Protein AF-A0A2V6WKX7-F1 (afdb_monomer)

Solvent-accessible surface area (backbone atoms only — not comparable to full-atom values): 7467 Å² total; per-residue (Å²): 135,84,84,82,74,82,79,79,79,70,77,74,78,76,71,76,78,56,70,66,66,53,33,75,40,62,73,60,47,52,54,51,46,51,52,46,47,55,51,40,54,46,54,73,73,66,64,67,53,72,67,49,33,41,50,50,49,54,51,49,55,51,49,53,54,56,45,41,77,31,36,25,73,67,57,32,52,52,50,59,74,71,58,76,87,83,60,88,72,50,53,72,67,56,52,44,49,56,39,49,52,54,41,52,52,51,51,51,51,53,52,53,51,53,52,53,53,49,54,50,56,53,60,78,73,107

Secondary structure (DSSP, 8-state):
---------------PPPHHHHBS-HHHHHHHHHHHHHHHHHHHHH---HHHHHHHHHHHHHHHHHHHHTB-HHHHHHHHHHPPPP-SS--HHHHHHHHHHHHHHHHHHHHHHHHHHHHHHHHTT-

pLDDT: mean 87.65, std 16.03, range [41.84, 98.44]

Mean predicted aligned error: 8.59 Å

Nearest PDB structures (foldseek):
  5lfj-assembly1_B-2  TM=9.527E-01  e=1.583E-10  Mycobacterium tuberculosis H37Rv
  5lfj-assembly1_B-3  TM=9.526E-01  e=1.583E-10  Mycobacterium tuberculosis H37Rv
  5lfq-assembly1_C  TM=9.646E-01  e=2.661E-10  Mycobacterium tuberculosis H37Rv
  5lfp-assembly1_B  TM=9.692E-01  e=3.986E-10  Mycobacterium tuberculosis H37Rv
  5lfj-assembly1_C  TM=9.710E-01  e=8.941E-10  Mycobacterium tuberculosis H37Rv

Foldseek 3Di:
DDDDDDDPPDPDPPPLDQLCQFFVCLPQLVVLLVVLVVVLVCLVPPVDDQVVQVVLLVSLVVSLVSRLVGGHPVVNVVSVVPADRDDDRDHSVVSNVRSVVSNVVSVVSVVVNVVSVVVVVVVVVD

Structure (mmCIF, N/CA/C/O backbone):
data_AF-A0A2V6WKX7-F1
#
_entry.id   AF-A0A2V6WKX7-F1
#
loop_
_atom_site.group_PDB
_atom_site.id
_atom_site.type_symbol
_atom_site.label_atom_id
_atom_site.label_alt_id
_atom_site.label_comp_id
_atom_site.label_asym_id
_atom_site.label_entity_id
_atom_site.label_seq_id
_atom_site.pdbx_PDB_ins_code
_atom_site.Cartn_x
_atom_site.Cartn_y
_atom_site.Cartn_z
_atom_site.occupancy
_atom_site.B_iso_or_equiv
_atom_site.auth_seq_id
_atom_site.auth_comp_id
_atom_site.auth_asym_id
_atom_site.auth_atom_id
_atom_site.pdbx_PDB_model_num
ATOM 1 N N . MET A 1 1 ? 39.612 21.290 -50.568 1.00 41.84 1 MET A N 1
ATOM 2 C CA . MET A 1 1 ? 38.204 21.304 -50.125 1.00 41.84 1 MET A CA 1
ATOM 3 C C . MET A 1 1 ? 37.919 19.904 -49.623 1.00 41.84 1 MET A C 1
ATOM 5 O O . MET A 1 1 ? 37.690 19.020 -50.435 1.00 41.84 1 MET A O 1
ATOM 9 N N . SER A 1 2 ? 38.126 19.681 -48.325 1.00 47.38 2 SER A N 1
ATOM 10 C CA . SER A 1 2 ? 37.866 18.387 -47.690 1.00 47.38 2 SER A CA 1
ATOM 11 C C . SER A 1 2 ? 36.363 18.251 -47.493 1.00 47.38 2 SER A C 1
ATOM 13 O O . SER A 1 2 ? 35.724 19.177 -47.001 1.00 47.38 2 SER A O 1
ATOM 15 N N . ASN A 1 3 ? 35.815 17.139 -47.965 1.00 49.00 3 ASN A N 1
ATOM 16 C CA . ASN A 1 3 ? 34.407 16.803 -47.850 1.00 49.00 3 ASN A CA 1
ATOM 17 C C . ASN A 1 3 ? 34.195 16.181 -46.462 1.00 49.00 3 ASN A C 1
ATOM 19 O O . ASN A 1 3 ? 34.478 15.001 -46.284 1.00 49.00 3 ASN A O 1
ATOM 23 N N . ASP A 1 4 ? 33.793 16.989 -45.479 1.00 53.88 4 ASP A N 1
ATOM 24 C CA . ASP A 1 4 ? 33.282 16.491 -44.196 1.00 53.88 4 ASP A CA 1
ATOM 25 C C . ASP A 1 4 ? 31.857 15.979 -44.434 1.00 53.88 4 ASP A C 1
ATOM 27 O O . ASP A 1 4 ? 30.910 16.762 -44.548 1.00 53.88 4 ASP A O 1
ATOM 31 N N . GLU A 1 5 ? 31.700 14.662 -44.563 1.00 53.09 5 GLU A N 1
ATOM 32 C CA . GLU A 1 5 ? 30.381 14.043 -44.453 1.00 53.09 5 GLU A CA 1
ATOM 33 C C . GLU A 1 5 ? 29.966 14.032 -42.974 1.00 53.09 5 GLU A C 1
ATOM 35 O O . GLU A 1 5 ? 30.754 13.616 -42.121 1.00 53.09 5 GLU A O 1
ATOM 40 N N . PRO A 1 6 ? 28.750 14.489 -42.631 1.00 54.28 6 PRO A N 1
ATOM 41 C CA . PRO A 1 6 ? 28.302 14.496 -41.249 1.00 54.28 6 PRO A CA 1
ATOM 42 C C . PRO A 1 6 ? 28.073 13.059 -40.773 1.00 54.28 6 PRO A C 1
ATOM 44 O O . PRO A 1 6 ? 27.198 12.349 -41.270 1.00 54.28 6 PRO A O 1
ATOM 47 N N . GLU A 1 7 ? 28.856 12.644 -39.780 1.00 58.62 7 GLU A N 1
ATOM 48 C CA . GLU A 1 7 ? 28.672 11.387 -39.065 1.00 58.62 7 GLU A CA 1
ATOM 49 C C . GLU A 1 7 ? 27.281 11.389 -38.408 1.00 58.62 7 GLU A C 1
ATOM 51 O O . GLU A 1 7 ? 26.988 12.176 -37.503 1.00 58.62 7 GLU A O 1
ATOM 56 N N . ILE A 1 8 ? 26.382 10.537 -38.906 1.00 60.19 8 ILE A N 1
ATOM 57 C CA . ILE A 1 8 ? 25.053 10.346 -38.324 1.00 60.19 8 ILE A CA 1
ATOM 58 C C . ILE A 1 8 ? 25.252 9.617 -36.995 1.00 60.19 8 ILE A C 1
ATOM 60 O O . ILE A 1 8 ? 25.350 8.391 -36.947 1.00 60.19 8 ILE A O 1
ATOM 64 N N . ILE A 1 9 ? 25.305 10.382 -35.905 1.00 58.56 9 ILE A N 1
ATOM 65 C CA . ILE A 1 9 ? 25.271 9.851 -34.544 1.00 58.56 9 ILE A CA 1
ATOM 66 C C . ILE A 1 9 ? 23.880 9.249 -34.338 1.00 58.56 9 ILE A C 1
ATOM 68 O O . ILE A 1 9 ? 22.926 9.939 -33.973 1.00 58.56 9 ILE A O 1
ATOM 72 N N . MET A 1 10 ? 23.743 7.952 -34.609 1.00 54.81 10 MET A N 1
ATOM 73 C CA . MET A 1 10 ? 22.548 7.221 -34.211 1.00 54.81 10 MET A CA 1
ATOM 74 C C . MET A 1 10 ? 22.473 7.259 -32.680 1.00 54.81 10 MET A C 1
ATOM 76 O O . MET A 1 10 ? 23.472 6.947 -32.022 1.00 54.81 10 MET A O 1
ATOM 80 N N . PRO A 1 11 ? 21.330 7.640 -32.082 1.00 50.75 11 PRO A N 1
ATOM 81 C CA . PRO A 1 11 ? 21.188 7.568 -30.642 1.00 50.75 11 PRO A CA 1
ATOM 82 C C . PRO A 1 11 ? 21.401 6.111 -30.241 1.00 50.75 11 PRO A C 1
ATOM 84 O O . PRO A 1 11 ? 20.718 5.210 -30.733 1.00 50.75 11 PRO A O 1
ATOM 87 N N . ARG A 1 12 ? 22.406 5.890 -29.387 1.00 51.19 12 ARG A N 1
ATOM 88 C CA . ARG A 1 12 ? 22.683 4.612 -28.731 1.00 51.19 12 ARG A CA 1
ATOM 89 C C . ARG A 1 12 ? 21.339 4.072 -28.254 1.00 51.19 12 ARG A C 1
ATOM 91 O O . ARG A 1 12 ? 20.685 4.758 -27.471 1.00 51.19 12 ARG A O 1
ATOM 98 N N . GLN A 1 13 ? 20.912 2.925 -28.788 1.00 49.06 13 GLN A N 1
ATOM 99 C CA . GLN A 1 13 ? 19.685 2.252 -28.367 1.00 49.06 13 GLN A CA 1
ATOM 100 C C . GLN A 1 13 ? 19.683 2.249 -26.841 1.00 49.06 13 GLN A C 1
ATOM 102 O O . GLN A 1 13 ? 20.529 1.602 -26.224 1.00 49.06 13 GLN A O 1
ATOM 107 N N . ALA A 1 14 ? 18.809 3.052 -26.235 1.00 46.06 14 ALA A N 1
ATOM 108 C CA . ALA A 1 14 ? 18.527 2.921 -24.825 1.00 46.06 14 ALA A CA 1
ATOM 109 C C . ALA A 1 14 ? 17.870 1.551 -24.711 1.00 46.06 14 ALA A C 1
ATOM 111 O O . ALA A 1 14 ? 16.725 1.377 -25.133 1.00 46.06 14 ALA A O 1
ATOM 112 N N . SER A 1 15 ? 18.651 0.561 -24.279 1.00 49.06 15 SER A N 1
ATOM 113 C CA . SER A 1 15 ? 18.161 -0.763 -23.934 1.00 49.06 15 SER A CA 1
ATOM 114 C C . SER A 1 15 ? 16.921 -0.555 -23.081 1.00 49.06 15 SER A C 1
ATOM 116 O O . SER A 1 15 ? 16.984 0.144 -22.069 1.00 49.06 15 SER A O 1
ATOM 118 N N . ALA A 1 16 ? 15.776 -1.060 -23.536 1.00 51.09 16 ALA A N 1
ATOM 119 C CA . ALA A 1 16 ? 14.571 -0.981 -22.738 1.00 51.09 16 ALA A CA 1
ATOM 120 C C . ALA A 1 16 ? 14.876 -1.659 -21.386 1.00 51.09 16 ALA A C 1
ATOM 122 O O . ALA A 1 16 ? 15.398 -2.776 -21.399 1.00 51.09 16 ALA A O 1
ATOM 123 N N . PRO A 1 17 ? 14.619 -0.979 -20.261 1.00 52.38 17 PRO A N 1
ATOM 124 C CA . PRO A 1 17 ? 15.058 -1.411 -18.940 1.00 52.38 17 PRO A CA 1
ATOM 125 C C . PRO A 1 17 ? 14.611 -2.851 -18.671 1.00 52.38 17 PRO A C 1
ATOM 127 O O . PRO A 1 17 ? 13.434 -3.186 -18.853 1.00 52.38 17 PRO A O 1
ATOM 130 N N . GLU A 1 18 ? 15.547 -3.725 -18.290 1.00 60.62 18 GLU A N 1
ATOM 131 C CA . GLU A 1 18 ? 15.203 -5.088 -17.888 1.00 60.62 18 GLU A CA 1
ATOM 132 C C . GLU A 1 18 ? 14.281 -5.019 -16.665 1.00 60.62 18 GLU A C 1
ATOM 134 O O . GLU A 1 18 ? 14.427 -4.154 -15.807 1.00 60.62 18 GLU A O 1
ATOM 139 N N . SER A 1 19 ? 13.326 -5.940 -16.528 1.00 57.53 19 SER A N 1
ATOM 140 C CA . SER A 1 19 ? 12.375 -5.939 -15.403 1.00 57.53 19 SER A CA 1
ATOM 141 C C . SER A 1 19 ? 13.037 -5.907 -14.010 1.00 57.53 19 SER A C 1
ATOM 143 O O . SER A 1 19 ? 12.408 -5.474 -13.044 1.00 57.53 19 SER A O 1
ATOM 145 N N . GLY A 1 20 ? 14.304 -6.329 -13.909 1.00 61.12 20 GLY A N 1
ATOM 146 C CA . GLY A 1 20 ? 15.118 -6.223 -12.694 1.00 61.12 20 GLY A CA 1
ATOM 147 C C . GLY A 1 20 ? 15.582 -4.802 -12.345 1.00 61.12 20 GLY A C 1
ATOM 148 O O . GLY A 1 20 ? 15.925 -4.557 -11.193 1.00 61.12 20 GLY A O 1
ATOM 149 N N . GLU A 1 21 ? 15.550 -3.857 -13.287 1.00 73.25 21 GLU A N 1
ATOM 150 C CA . GLU A 1 21 ? 15.925 -2.455 -13.052 1.00 73.25 21 GLU A CA 1
ATOM 151 C C . GLU A 1 21 ? 14.875 -1.701 -12.228 1.00 73.25 21 GLU A C 1
ATOM 153 O O . GLU A 1 21 ? 15.211 -0.788 -11.476 1.00 73.25 21 GLU A O 1
ATOM 158 N N . PHE A 1 22 ? 13.606 -2.108 -12.314 1.00 83.31 22 PHE A N 1
ATOM 159 C CA . PHE A 1 22 ? 12.504 -1.476 -11.585 1.00 83.31 22 PHE A CA 1
ATOM 160 C C . PHE A 1 22 ? 12.197 -2.151 -10.250 1.00 83.31 22 PHE A C 1
ATOM 162 O O . PHE A 1 22 ? 11.836 -1.486 -9.277 1.00 83.31 22 PHE A O 1
ATOM 169 N N . VAL A 1 23 ? 12.299 -3.482 -10.206 1.00 89.31 23 VAL A N 1
ATOM 170 C CA . VAL A 1 23 ? 11.833 -4.287 -9.076 1.00 89.31 23 VAL A CA 1
ATOM 171 C C . VAL A 1 23 ? 12.855 -5.360 -8.727 1.00 89.31 23 VAL A C 1
ATOM 173 O O . VAL A 1 23 ? 13.049 -6.322 -9.467 1.00 89.31 23 VAL A O 1
ATOM 176 N N . ALA A 1 24 ? 13.431 -5.255 -7.530 1.00 87.94 24 ALA A N 1
ATOM 177 C CA . ALA A 1 24 ? 14.433 -6.206 -7.051 1.00 87.94 24 ALA A CA 1
ATOM 178 C C . ALA A 1 24 ? 13.819 -7.545 -6.601 1.00 87.94 24 ALA A C 1
ATOM 180 O O . ALA A 1 24 ? 14.446 -8.595 -6.721 1.00 87.94 24 ALA A O 1
ATOM 181 N N . GLN A 1 25 ? 12.596 -7.527 -6.051 1.00 88.31 25 GLN A N 1
ATOM 182 C CA . GLN A 1 25 ? 11.939 -8.724 -5.500 1.00 88.31 25 GLN A CA 1
ATOM 183 C C . GLN A 1 25 ? 10.461 -8.833 -5.923 1.00 88.31 25 GLN A C 1
ATOM 185 O O . GLN A 1 25 ? 9.564 -8.648 -5.090 1.00 88.31 25 GLN A O 1
ATOM 190 N N . PRO A 1 26 ? 10.169 -9.194 -7.189 1.00 90.75 26 PRO A N 1
ATOM 191 C CA . PRO A 1 26 ? 8.804 -9.190 -7.725 1.00 90.75 26 PRO A CA 1
ATOM 192 C C . PRO A 1 26 ? 7.824 -10.052 -6.921 1.00 90.75 26 PRO A C 1
ATOM 194 O O . PRO A 1 26 ? 6.728 -9.610 -6.580 1.00 90.75 26 PRO A O 1
ATOM 197 N N . ALA A 1 27 ? 8.241 -11.257 -6.522 1.00 92.75 27 ALA A N 1
ATOM 198 C CA . ALA A 1 27 ? 7.401 -12.170 -5.746 1.00 92.75 27 ALA A CA 1
ATOM 199 C C . ALA A 1 27 ? 7.038 -11.625 -4.349 1.00 92.75 27 ALA A C 1
ATOM 201 O O . ALA A 1 27 ? 5.948 -11.895 -3.842 1.00 92.75 27 ALA A O 1
ATOM 202 N N . LYS A 1 28 ? 7.936 -10.856 -3.711 1.00 94.50 28 LYS A N 1
ATOM 203 C CA . LYS A 1 28 ? 7.666 -10.211 -2.414 1.00 94.50 28 LYS A CA 1
ATOM 204 C C . LYS A 1 28 ? 6.619 -9.110 -2.587 1.00 94.50 28 LYS A C 1
ATOM 206 O O . LYS A 1 28 ? 5.659 -9.079 -1.821 1.00 94.50 28 LYS A O 1
ATOM 211 N N . LEU A 1 29 ? 6.768 -8.268 -3.612 1.00 95.12 29 LEU A N 1
ATOM 212 C CA . LEU A 1 29 ? 5.820 -7.192 -3.903 1.00 95.12 29 LEU A CA 1
ATOM 213 C C . LEU A 1 29 ? 4.425 -7.731 -4.250 1.00 95.12 29 LEU A C 1
ATOM 215 O O . LEU A 1 29 ? 3.443 -7.242 -3.702 1.00 95.12 29 LEU A O 1
ATOM 219 N N . LEU A 1 30 ? 4.331 -8.786 -5.069 1.00 95.50 30 LEU A N 1
ATOM 220 C CA . LEU A 1 30 ? 3.052 -9.426 -5.408 1.00 95.50 30 LEU A CA 1
ATOM 221 C C . LEU A 1 30 ? 2.318 -9.957 -4.171 1.00 95.50 30 LEU A C 1
ATOM 223 O O . LEU A 1 30 ? 1.110 -9.772 -4.038 1.00 95.50 30 LEU A O 1
ATOM 227 N N . ARG A 1 31 ? 3.044 -10.572 -3.228 1.00 97.44 31 ARG A N 1
ATOM 228 C CA . ARG A 1 31 ? 2.456 -11.063 -1.973 1.00 97.44 31 ARG A CA 1
ATOM 229 C C . ARG A 1 31 ? 1.889 -9.926 -1.124 1.00 97.44 31 ARG A C 1
ATOM 231 O O . ARG A 1 31 ? 0.817 -10.071 -0.546 1.00 97.44 31 ARG A O 1
ATOM 238 N N . ILE A 1 32 ? 2.602 -8.802 -1.055 1.00 97.38 32 ILE A N 1
ATOM 239 C CA . ILE A 1 32 ? 2.154 -7.617 -0.315 1.00 97.38 32 ILE A CA 1
ATOM 240 C C . ILE A 1 32 ? 0.948 -6.977 -1.010 1.00 97.38 32 ILE A C 1
ATOM 242 O O . ILE A 1 32 ? -0.017 -6.631 -0.336 1.00 97.38 32 ILE A O 1
ATOM 246 N N . ALA A 1 33 ? 0.964 -6.883 -2.342 1.00 96.12 33 ALA A N 1
ATOM 247 C CA . ALA A 1 33 ? -0.154 -6.372 -3.131 1.00 96.12 33 ALA A CA 1
ATOM 248 C C . ALA A 1 33 ? -1.436 -7.185 -2.891 1.00 96.12 33 ALA A C 1
ATOM 250 O O . ALA A 1 33 ? -2.493 -6.612 -2.634 1.00 96.12 33 ALA A O 1
ATOM 251 N N . ALA A 1 34 ? -1.328 -8.519 -2.914 1.00 98.00 34 ALA A N 1
ATOM 252 C CA . ALA A 1 34 ? -2.441 -9.413 -2.610 1.00 98.00 34 ALA A CA 1
ATOM 253 C C . ALA A 1 34 ? -2.952 -9.209 -1.176 1.00 98.00 34 ALA A C 1
ATOM 255 O O . ALA A 1 34 ? -4.144 -9.014 -0.977 1.00 98.00 34 ALA A O 1
ATOM 256 N N . MET A 1 35 ? -2.051 -9.152 -0.188 1.00 98.44 35 MET A N 1
ATOM 257 C CA . MET A 1 35 ? -2.425 -8.896 1.207 1.00 98.44 35 MET A CA 1
ATOM 258 C C . MET A 1 35 ? -3.189 -7.573 1.374 1.00 98.44 35 MET A C 1
ATOM 260 O O . MET A 1 35 ? -4.192 -7.534 2.079 1.00 98.44 35 MET A O 1
ATOM 264 N N . ILE A 1 36 ? -2.738 -6.484 0.741 1.00 98.06 36 ILE A N 1
ATOM 265 C CA . ILE A 1 36 ? -3.420 -5.182 0.836 1.00 98.06 36 ILE A CA 1
ATOM 266 C C . ILE A 1 36 ? -4.805 -5.237 0.185 1.00 98.06 36 ILE A C 1
ATOM 268 O O . ILE A 1 36 ? -5.738 -4.647 0.723 1.00 98.06 36 ILE A O 1
ATOM 272 N N . ARG A 1 37 ? -4.951 -5.942 -0.943 1.00 98.12 37 ARG A N 1
ATOM 273 C CA . ARG A 1 37 ? -6.244 -6.118 -1.614 1.00 98.12 37 ARG A CA 1
ATOM 274 C C . ARG A 1 37 ? -7.248 -6.857 -0.733 1.00 98.12 37 ARG A C 1
ATOM 276 O O . ARG A 1 37 ? -8.351 -6.359 -0.556 1.00 98.12 37 ARG A O 1
ATOM 283 N N . GLU A 1 38 ? -6.844 -7.970 -0.124 1.00 98.25 38 GLU A N 1
ATOM 284 C CA . GLU A 1 38 ? -7.709 -8.716 0.801 1.00 98.25 38 GLU A CA 1
ATOM 285 C C . GLU A 1 38 ? -8.134 -7.844 1.992 1.00 98.25 38 GLU A C 1
ATOM 287 O O . GLU A 1 38 ? -9.301 -7.820 2.372 1.00 98.25 38 GLU A O 1
ATOM 292 N N . LEU A 1 39 ? -7.214 -7.045 2.549 1.00 97.88 39 LEU A N 1
ATOM 293 C CA . LEU A 1 39 ? -7.551 -6.108 3.626 1.00 97.88 39 LEU A CA 1
ATOM 294 C C . LEU A 1 39 ? -8.508 -5.001 3.164 1.00 97.88 39 LEU A C 1
ATOM 296 O O . LEU A 1 39 ? -9.389 -4.612 3.924 1.00 97.88 39 LEU A O 1
ATOM 300 N N . LEU A 1 40 ? -8.349 -4.488 1.943 1.00 97.69 40 LEU A N 1
ATOM 301 C CA . LEU A 1 40 ? -9.273 -3.515 1.359 1.00 97.69 40 LEU A CA 1
ATOM 302 C C . LEU A 1 40 ? -10.680 -4.101 1.222 1.00 97.69 40 LEU A C 1
ATOM 304 O O . LEU A 1 40 ? -11.663 -3.425 1.538 1.00 97.69 40 LEU A O 1
ATOM 308 N N . ASP A 1 41 ? -10.778 -5.348 0.774 1.00 97.19 41 ASP A N 1
ATOM 309 C CA . ASP A 1 41 ? -12.054 -6.036 0.610 1.00 97.19 41 ASP A CA 1
ATOM 310 C C . ASP A 1 41 ? -12.694 -6.394 1.957 1.00 97.19 41 ASP A C 1
ATOM 312 O O . ASP A 1 41 ? -13.912 -6.274 2.093 1.00 97.19 41 ASP A O 1
ATOM 316 N N . GLU A 1 42 ? -11.903 -6.706 2.983 1.00 96.75 42 GLU A N 1
ATOM 317 C CA . GLU A 1 42 ? -12.388 -6.880 4.357 1.00 96.75 42 GLU A CA 1
ATOM 318 C C . GLU A 1 42 ? -12.978 -5.575 4.919 1.00 96.75 42 GLU A C 1
ATOM 320 O O . GLU A 1 42 ? -14.083 -5.559 5.462 1.00 96.75 42 GLU A O 1
ATOM 325 N N . VAL A 1 43 ? -12.296 -4.437 4.730 1.00 96.06 43 VAL A N 1
ATOM 326 C CA . VAL A 1 43 ? -12.791 -3.121 5.184 1.00 96.06 43 VAL A CA 1
ATOM 327 C C . VAL A 1 43 ? -14.093 -2.727 4.479 1.00 96.06 43 VAL A C 1
ATOM 329 O O . VAL A 1 43 ? -14.898 -1.975 5.033 1.00 96.06 43 VAL A O 1
ATOM 332 N N . ARG A 1 44 ? -14.320 -3.208 3.252 1.00 93.44 44 ARG A N 1
ATOM 333 C CA . ARG A 1 44 ? -15.578 -2.999 2.518 1.00 93.44 44 ARG A CA 1
ATOM 334 C C . ARG A 1 44 ? -16.726 -3.862 3.045 1.00 93.44 44 ARG A C 1
ATOM 336 O O . ARG A 1 44 ? -17.871 -3.447 2.904 1.00 93.44 44 ARG A O 1
ATOM 343 N N . GLN A 1 45 ? -16.431 -5.029 3.614 1.00 95.25 45 GLN A N 1
ATOM 344 C CA . GLN A 1 45 ? -17.434 -6.015 4.029 1.00 95.25 45 GLN A CA 1
ATOM 345 C C . GLN A 1 45 ? -17.816 -5.909 5.509 1.00 95.25 45 GLN A C 1
ATOM 347 O O . GLN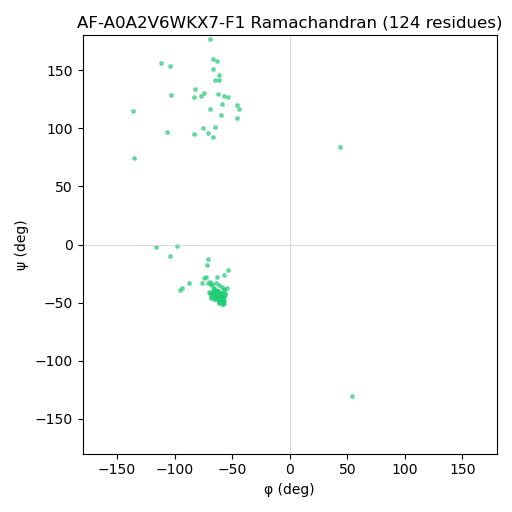 A 1 45 ? -18.992 -6.044 5.838 1.00 95.25 45 GLN A O 1
ATOM 352 N N . SER A 1 46 ? -16.843 -5.653 6.387 1.00 91.31 46 SER A N 1
ATOM 353 C CA . SER A 1 46 ? -16.998 -5.906 7.827 1.00 91.31 46 SER A CA 1
ATOM 354 C C . SER A 1 46 ? -16.949 -4.660 8.718 1.00 91.31 46 SER A C 1
ATOM 356 O O . SER A 1 46 ? -17.118 -4.804 9.923 1.00 91.31 46 SER A O 1
ATOM 358 N N . SER A 1 47 ? -16.728 -3.458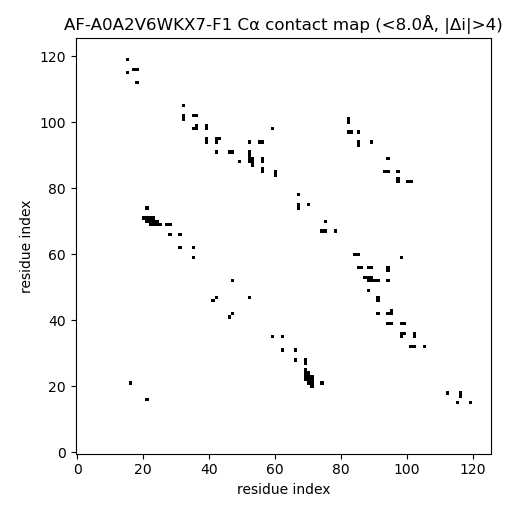 8.164 1.00 91.88 47 SER A N 1
ATOM 359 C CA . SER A 1 47 ? -16.670 -2.169 8.891 1.00 91.88 47 SER A CA 1
ATOM 360 C C . SER A 1 47 ? -15.867 -2.213 10.210 1.00 91.88 47 SER A C 1
ATOM 362 O O . SER A 1 47 ? -16.434 -2.387 11.292 1.00 91.88 47 SER A O 1
ATOM 364 N N . PRO A 1 48 ? -14.528 -2.073 10.156 1.00 95.50 48 PRO A N 1
ATOM 365 C CA . PRO A 1 48 ? -13.669 -2.229 11.326 1.00 95.50 48 PRO A CA 1
ATOM 366 C C . PRO A 1 48 ? -13.911 -1.158 12.399 1.00 95.50 48 PRO A C 1
ATOM 368 O O . PRO A 1 48 ? -14.026 0.041 12.118 1.00 95.50 48 PRO A O 1
ATOM 371 N N . ASP A 1 49 ? -13.857 -1.591 13.657 1.00 97.00 49 ASP A N 1
ATOM 372 C CA . ASP A 1 49 ? -13.879 -0.712 14.823 1.00 97.00 49 ASP A CA 1
ATOM 373 C C . ASP A 1 49 ? -12.591 0.130 14.957 1.00 97.00 49 ASP A C 1
ATOM 375 O O . ASP A 1 49 ? -11.636 0.013 14.184 1.00 97.00 49 ASP A O 1
ATOM 379 N N . ASP A 1 50 ? -12.545 1.015 15.953 1.00 97.88 50 ASP A N 1
ATOM 380 C CA . ASP A 1 50 ? -11.412 1.920 16.178 1.00 97.88 50 ASP A CA 1
ATOM 381 C C . ASP A 1 50 ? -10.078 1.179 16.355 1.00 97.88 50 ASP A C 1
ATOM 383 O O . ASP A 1 50 ? -9.036 1.640 15.875 1.00 97.88 50 ASP A O 1
ATOM 387 N N . ALA A 1 51 ? -10.092 0.031 17.038 1.00 97.81 51 ALA A N 1
ATOM 388 C CA . ALA A 1 51 ? -8.903 -0.788 17.245 1.00 97.81 51 ALA A CA 1
ATOM 389 C C . ALA A 1 51 ? -8.437 -1.422 15.924 1.00 97.81 51 ALA A C 1
ATOM 391 O O . ALA A 1 51 ? -7.249 -1.351 15.588 1.00 97.81 51 ALA A O 1
ATOM 392 N N . GLY A 1 52 ? -9.370 -1.959 15.138 1.00 97.69 52 GLY A N 1
ATOM 393 C CA . GLY A 1 52 ? -9.137 -2.484 13.799 1.00 97.69 52 GLY A CA 1
ATOM 394 C C . GLY A 1 52 ? -8.572 -1.425 12.857 1.00 97.69 52 GLY A C 1
ATOM 395 O O . GLY A 1 52 ? -7.579 -1.675 12.176 1.00 97.69 52 GLY A O 1
ATOM 396 N N . ARG A 1 53 ? -9.108 -0.201 12.876 1.00 98.00 53 ARG A N 1
ATOM 397 C CA . ARG A 1 53 ? -8.609 0.911 12.048 1.00 98.00 53 ARG A CA 1
ATOM 398 C C . ARG A 1 53 ? -7.199 1.356 12.434 1.00 98.00 53 ARG A C 1
ATOM 400 O O . ARG A 1 53 ? -6.363 1.567 11.553 1.00 98.00 53 ARG A O 1
ATOM 407 N 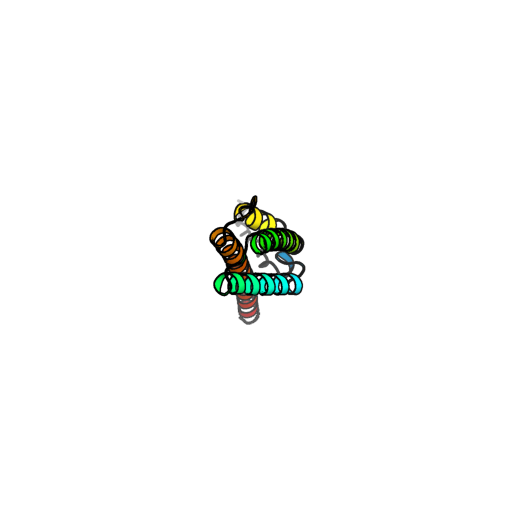N . LYS A 1 54 ? -6.879 1.413 13.732 1.00 98.06 54 LYS A N 1
ATOM 408 C CA . LYS A 1 54 ? -5.496 1.641 14.199 1.00 98.06 54 LYS A CA 1
ATOM 409 C C . LYS A 1 54 ? -4.555 0.540 13.716 1.00 98.06 54 LYS A C 1
ATOM 411 O O . LYS A 1 54 ? -3.451 0.837 13.260 1.00 98.06 54 LYS A O 1
ATOM 416 N N . ARG A 1 55 ? -4.999 -0.719 13.759 1.00 98.00 55 ARG A N 1
ATOM 417 C CA . ARG A 1 55 ? -4.213 -1.861 13.284 1.00 98.00 55 ARG A CA 1
ATOM 418 C C . ARG A 1 55 ? -3.982 -1.815 11.774 1.00 98.00 55 ARG A C 1
ATOM 420 O O . ARG A 1 55 ? -2.862 -2.045 11.325 1.00 98.00 55 ARG A O 1
ATOM 427 N N . LEU A 1 56 ? -5.007 -1.476 10.998 1.00 98.06 56 LEU A N 1
ATOM 428 C CA . LEU A 1 56 ? -4.924 -1.325 9.544 1.00 98.06 56 LEU A CA 1
ATOM 429 C C . LEU A 1 56 ? -3.956 -0.209 9.141 1.00 98.06 56 LEU A C 1
ATOM 431 O O . LEU A 1 56 ? -3.157 -0.407 8.228 1.00 98.06 56 LEU A O 1
ATOM 435 N N . ARG A 1 57 ? -3.945 0.914 9.870 1.00 97.88 57 ARG A N 1
ATOM 436 C CA . ARG A 1 57 ? -2.956 1.989 9.689 1.00 97.88 57 ARG A CA 1
ATOM 437 C C . ARG A 1 57 ? -1.519 1.489 9.853 1.00 97.88 57 ARG A C 1
ATOM 439 O O . ARG A 1 57 ? -0.667 1.771 9.015 1.00 97.88 57 ARG A O 1
ATOM 446 N N . GLU A 1 58 ? -1.244 0.731 10.914 1.00 98.12 58 GLU A N 1
ATOM 447 C CA . GLU A 1 58 ? 0.088 0.155 11.148 1.00 98.12 58 GLU A CA 1
ATOM 448 C C . GLU A 1 58 ? 0.491 -0.829 10.046 1.00 98.12 58 GLU A C 1
ATOM 450 O O . GLU A 1 58 ? 1.641 -0.824 9.601 1.00 98.12 58 GLU A O 1
ATOM 455 N N . ILE A 1 59 ? -0.445 -1.676 9.606 1.00 97.94 59 ILE A N 1
ATOM 456 C CA . ILE A 1 59 ? -0.209 -2.630 8.518 1.00 97.94 59 ILE A CA 1
ATOM 457 C C . ILE A 1 59 ? 0.099 -1.882 7.220 1.00 97.94 59 ILE A C 1
ATOM 459 O O . ILE A 1 59 ? 1.074 -2.226 6.554 1.00 97.94 59 ILE A O 1
ATOM 463 N N . TYR A 1 60 ? -0.669 -0.840 6.892 1.00 97.88 60 TYR A N 1
ATOM 464 C CA . TYR A 1 60 ? -0.438 -0.001 5.717 1.00 97.88 60 TYR A CA 1
ATOM 465 C C . TYR A 1 60 ? 0.961 0.624 5.736 1.00 97.88 60 TYR A C 1
ATOM 467 O O . TYR A 1 60 ? 1.708 0.477 4.772 1.00 97.88 60 TYR A O 1
ATOM 475 N N . GLY A 1 61 ? 1.365 1.236 6.855 1.00 97.44 61 GLY A N 1
ATOM 476 C CA . GLY A 1 61 ? 2.699 1.833 6.986 1.00 97.44 61 GLY A CA 1
ATOM 477 C C . GLY A 1 61 ? 3.833 0.814 6.813 1.00 97.44 61 GLY A C 1
ATOM 478 O O . GLY A 1 61 ? 4.801 1.073 6.099 1.00 97.44 61 GLY A O 1
ATOM 479 N N . LYS A 1 62 ? 3.696 -0.381 7.406 1.00 97.56 62 LYS A N 1
ATOM 480 C CA . LYS A 1 62 ? 4.675 -1.472 7.244 1.00 97.56 62 LYS A CA 1
ATOM 481 C C . LYS A 1 62 ? 4.729 -1.991 5.812 1.00 97.56 62 LYS A C 1
ATOM 483 O O . LYS A 1 62 ? 5.819 -2.241 5.298 1.00 97.56 62 LYS A O 1
ATOM 488 N N . ALA A 1 63 ? 3.573 -2.153 5.173 1.00 97.06 63 ALA A N 1
ATOM 489 C CA . ALA A 1 63 ? 3.487 -2.589 3.789 1.00 97.06 63 ALA A CA 1
ATOM 490 C C . ALA A 1 63 ? 4.153 -1.568 2.861 1.00 97.06 63 ALA A C 1
ATOM 492 O O . ALA A 1 63 ? 4.990 -1.958 2.056 1.00 97.06 63 ALA 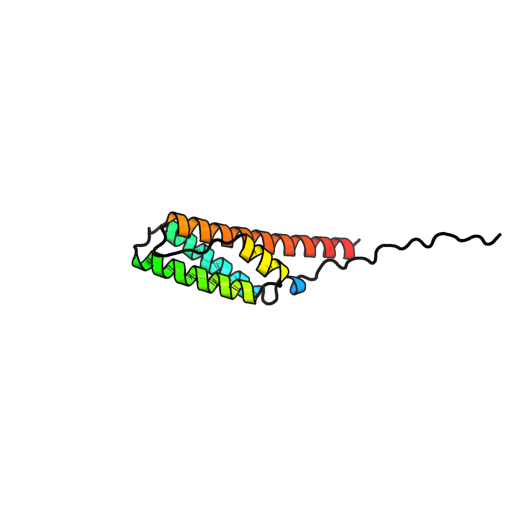A O 1
ATOM 493 N N . LEU A 1 64 ? 3.876 -0.274 3.042 1.00 96.81 64 LEU A N 1
ATOM 494 C CA . LEU A 1 64 ? 4.489 0.797 2.261 1.00 96.81 64 LEU A CA 1
ATOM 495 C C . LEU A 1 64 ? 6.019 0.802 2.394 1.00 96.81 64 LEU A C 1
ATOM 497 O O . LEU A 1 64 ? 6.720 0.810 1.386 1.00 96.81 64 LEU A O 1
ATOM 501 N N . ALA A 1 65 ? 6.544 0.720 3.620 1.00 96.44 65 ALA A N 1
ATOM 502 C CA . ALA A 1 65 ? 7.987 0.630 3.853 1.00 96.44 65 ALA A CA 1
ATOM 503 C C . ALA A 1 65 ? 8.604 -0.602 3.168 1.00 96.44 65 ALA A C 1
ATOM 505 O O . ALA A 1 65 ? 9.615 -0.499 2.479 1.00 96.44 65 ALA A O 1
ATOM 506 N N . THR A 1 66 ? 7.941 -1.754 3.287 1.00 96.44 66 THR 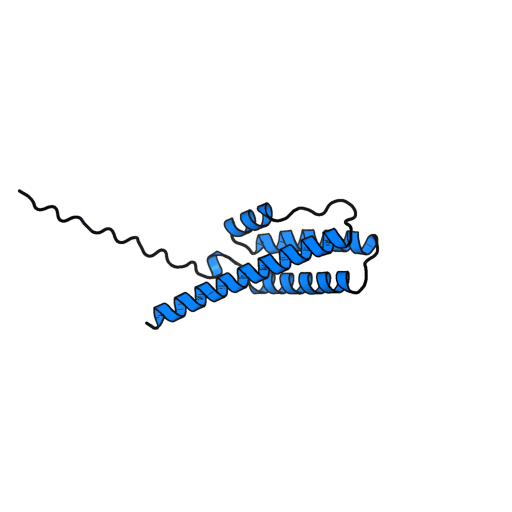A N 1
ATOM 507 C CA . THR A 1 66 ? 8.413 -3.018 2.710 1.00 96.44 66 THR A CA 1
ATOM 508 C C . THR A 1 66 ? 8.370 -3.012 1.178 1.00 96.44 66 THR A C 1
ATOM 510 O O . THR A 1 66 ? 9.226 -3.620 0.535 1.00 96.44 66 THR A O 1
ATOM 513 N N . LEU A 1 67 ? 7.374 -2.351 0.577 1.00 96.25 67 LEU A N 1
ATOM 514 C CA . LEU A 1 67 ? 7.296 -2.172 -0.871 1.00 96.25 67 LEU A CA 1
ATOM 515 C C . LEU A 1 67 ? 8.465 -1.319 -1.359 1.00 96.25 67 LEU A C 1
ATOM 517 O O . LEU A 1 67 ? 9.147 -1.725 -2.294 1.00 96.25 67 LEU A O 1
ATOM 521 N N . LYS A 1 68 ? 8.749 -0.198 -0.685 1.00 95.44 68 LYS A N 1
ATOM 522 C CA . LYS A 1 68 ? 9.861 0.696 -1.041 1.00 95.44 68 LYS A CA 1
ATOM 523 C C . LYS A 1 68 ? 11.206 -0.028 -1.072 1.00 95.44 68 LYS A C 1
ATOM 525 O O . LYS A 1 68 ? 11.950 0.147 -2.025 1.00 95.44 68 LYS A O 1
ATOM 530 N N . GLU A 1 69 ? 11.479 -0.910 -0.110 1.00 95.12 69 GLU A N 1
ATOM 531 C CA . GLU A 1 69 ? 12.697 -1.742 -0.105 1.00 95.12 69 GLU A CA 1
ATOM 532 C C . GLU A 1 69 ? 12.871 -2.604 -1.369 1.00 95.12 69 GLU A C 1
ATOM 534 O O . GLU A 1 69 ? 13.987 -3.001 -1.697 1.00 95.12 69 GLU A O 1
ATOM 539 N N . GLY A 1 70 ? 11.774 -2.960 -2.043 1.00 93.50 70 GLY A N 1
ATOM 540 C CA . GLY A 1 70 ? 11.787 -3.804 -3.238 1.00 93.50 70 GLY A CA 1
ATOM 541 C C . GLY A 1 70 ? 11.717 -3.039 -4.560 1.00 93.50 70 GLY A C 1
ATOM 542 O O . GLY A 1 70 ? 11.726 -3.689 -5.608 1.00 93.50 70 GLY A O 1
ATOM 543 N N . LEU A 1 71 ? 11.632 -1.707 -4.520 1.00 95.50 71 LEU A N 1
ATOM 544 C CA . LEU A 1 71 ? 11.509 -0.827 -5.683 1.00 95.50 71 LEU A CA 1
ATOM 545 C C . LEU A 1 71 ? 12.832 -0.119 -5.991 1.00 95.50 71 LEU A C 1
ATOM 547 O O . LEU A 1 71 ? 13.641 0.132 -5.096 1.00 95.50 71 LEU A O 1
ATOM 551 N N . SER A 1 72 ? 13.031 0.252 -7.254 1.00 95.19 72 SER A N 1
ATOM 552 C CA . SER A 1 72 ? 14.125 1.135 -7.663 1.00 95.19 72 SER A CA 1
ATOM 553 C C . SER A 1 72 ? 14.002 2.531 -7.023 1.00 95.19 72 SER A C 1
ATOM 555 O O . SER A 1 72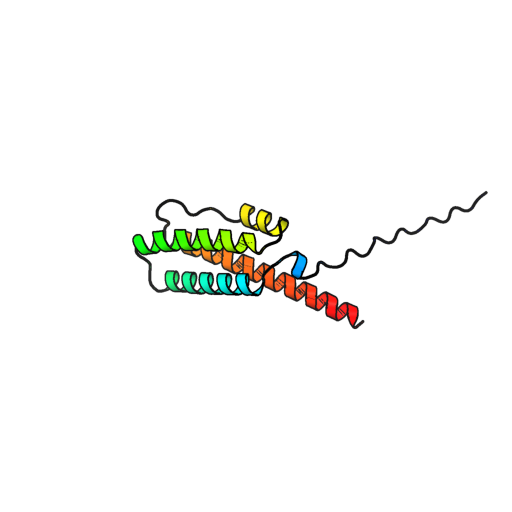 ? 12.896 2.931 -6.647 1.00 95.19 72 SER A O 1
ATOM 557 N N . PRO A 1 73 ? 15.097 3.309 -6.904 1.00 95.00 73 PRO A N 1
ATOM 558 C CA . PRO A 1 73 ? 15.053 4.649 -6.308 1.00 95.00 73 PRO A CA 1
ATOM 559 C C . PRO A 1 73 ? 14.024 5.588 -6.953 1.00 95.00 73 PRO A C 1
ATOM 561 O O . PRO A 1 73 ? 13.349 6.339 -6.248 1.00 95.00 73 PRO A O 1
ATOM 564 N N . ASP A 1 74 ? 13.859 5.510 -8.274 1.00 94.94 74 ASP A N 1
ATOM 565 C CA . ASP A 1 74 ? 12.905 6.348 -9.004 1.00 94.94 74 ASP A CA 1
ATOM 566 C C . ASP A 1 74 ? 11.459 5.999 -8.638 1.00 94.94 74 ASP A C 1
ATOM 568 O O . ASP A 1 74 ? 10.670 6.887 -8.314 1.00 94.94 74 ASP A O 1
ATOM 572 N N . LEU A 1 75 ? 11.131 4.704 -8.585 1.00 96.44 75 LEU A N 1
ATOM 573 C CA . LEU A 1 75 ? 9.803 4.238 -8.183 1.00 96.44 75 LEU A CA 1
ATOM 574 C C . LEU A 1 75 ? 9.529 4.467 -6.695 1.00 96.44 75 LEU A C 1
ATOM 576 O O . LEU A 1 75 ? 8.390 4.730 -6.318 1.00 96.44 75 LEU A O 1
ATOM 580 N N . GLN A 1 76 ? 10.554 4.405 -5.840 1.00 96.19 76 GLN A N 1
ATOM 581 C CA . GLN A 1 76 ? 10.415 4.796 -4.437 1.00 96.19 76 GLN A CA 1
ATOM 582 C C . GLN A 1 76 ? 10.007 6.267 -4.321 1.00 96.19 76 GLN A C 1
ATOM 584 O O . GLN A 1 76 ? 9.064 6.577 -3.596 1.00 96.19 76 GLN A O 1
ATOM 589 N N . LYS A 1 77 ? 10.680 7.158 -5.058 1.00 96.50 77 LYS A N 1
ATOM 590 C CA . LYS A 1 77 ? 10.380 8.594 -5.066 1.00 96.50 77 LYS A CA 1
ATOM 591 C C . LYS A 1 77 ? 8.999 8.893 -5.648 1.00 96.50 77 LYS A C 1
ATOM 593 O O . LYS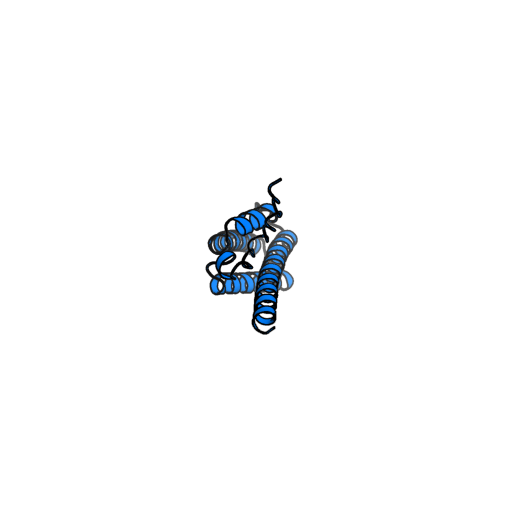 A 1 77 ? 8.280 9.742 -5.118 1.00 96.50 77 LYS A O 1
ATOM 598 N N . GLU A 1 78 ? 8.622 8.209 -6.725 1.00 96.88 78 GLU A N 1
ATOM 599 C CA . GLU A 1 78 ? 7.282 8.315 -7.303 1.00 96.88 78 GLU A CA 1
ATOM 600 C C . GLU A 1 78 ? 6.219 7.922 -6.274 1.00 96.88 78 GLU A C 1
ATOM 602 O O . GLU A 1 78 ? 5.310 8.704 -5.992 1.00 96.88 78 GLU A O 1
ATOM 607 N N . LEU A 1 79 ? 6.379 6.752 -5.649 1.00 96.75 79 LEU A N 1
ATOM 608 C CA . LEU A 1 79 ? 5.448 6.256 -4.644 1.00 96.75 79 LEU A CA 1
ATOM 609 C C . LEU A 1 79 ? 5.341 7.220 -3.455 1.00 96.75 79 LEU A C 1
ATOM 611 O O . LEU A 1 79 ? 4.234 7.577 -3.065 1.00 96.75 79 LEU A O 1
ATOM 615 N N . GLU A 1 80 ? 6.466 7.706 -2.923 1.00 95.06 80 GLU A N 1
ATOM 616 C CA . GLU A 1 80 ? 6.489 8.708 -1.846 1.00 95.06 80 GLU A CA 1
ATOM 617 C C . GLU A 1 80 ? 5.747 9.996 -2.211 1.00 95.06 80 GLU A C 1
ATOM 619 O O . GLU A 1 80 ? 5.052 10.557 -1.368 1.00 95.06 80 GLU A O 1
ATOM 624 N N . THR A 1 81 ? 5.873 10.455 -3.457 1.00 96.56 81 THR A N 1
ATOM 625 C CA . THR A 1 81 ? 5.213 11.680 -3.932 1.00 96.56 81 THR A CA 1
ATOM 626 C C . THR A 1 81 ? 3.695 11.517 -3.998 1.00 96.56 81 THR A C 1
ATOM 628 O O . THR A 1 81 ? 2.955 12.474 -3.773 1.00 96.56 81 THR A O 1
ATOM 631 N N . LEU A 1 82 ? 3.223 10.311 -4.317 1.00 95.81 82 LEU A N 1
ATOM 632 C CA . LEU A 1 82 ? 1.802 10.019 -4.481 1.00 95.81 82 LEU A CA 1
ATOM 633 C C . LEU A 1 82 ? 1.120 9.635 -3.162 1.00 95.81 82 LEU A C 1
ATOM 635 O O . LEU A 1 82 ? -0.064 9.926 -2.985 1.00 95.81 82 LEU A O 1
ATOM 639 N N . THR A 1 83 ? 1.821 8.968 -2.243 1.00 94.06 83 THR A N 1
ATOM 640 C CA . THR A 1 83 ? 1.214 8.477 -0.999 1.00 94.06 83 THR A CA 1
ATOM 641 C C . THR A 1 83 ? 1.124 9.548 0.079 1.00 94.06 83 THR A C 1
ATOM 643 O O . THR A 1 83 ? 2.109 10.202 0.410 1.00 94.06 83 THR A O 1
ATOM 646 N N . ILE A 1 84 ? -0.045 9.642 0.711 1.00 92.44 84 ILE A N 1
ATOM 647 C CA . ILE A 1 84 ? -0.269 10.483 1.890 1.00 92.44 84 ILE A CA 1
ATOM 648 C C . ILE A 1 84 ? -0.286 9.577 3.136 1.00 92.44 84 ILE A C 1
ATOM 650 O O . ILE A 1 84 ? -1.003 8.569 3.136 1.00 92.44 84 ILE A O 1
ATOM 654 N N . PRO A 1 85 ? 0.491 9.880 4.194 1.00 90.56 85 PRO A N 1
ATOM 655 C CA . PRO A 1 85 ? 0.465 9.110 5.435 1.00 90.56 85 PRO A CA 1
ATOM 656 C C . PRO A 1 85 ? -0.903 9.137 6.125 1.00 90.56 85 PRO A C 1
ATOM 658 O O . PRO A 1 85 ? -1.570 10.167 6.184 1.00 90.56 85 PRO A O 1
ATOM 661 N N . LEU A 1 86 ? -1.300 7.996 6.690 1.00 94.50 86 LEU A N 1
ATOM 662 C CA . LEU A 1 86 ? -2.463 7.906 7.569 1.00 94.50 86 LEU A CA 1
ATOM 663 C C . LEU A 1 86 ? -2.067 8.304 8.998 1.00 94.50 86 LEU A C 1
ATOM 665 O O . LEU A 1 86 ? -1.170 7.696 9.591 1.00 94.50 86 LEU A O 1
ATOM 669 N N . GLU A 1 87 ? -2.798 9.251 9.579 1.00 91.94 87 GLU A N 1
ATOM 670 C CA . GLU A 1 87 ? -2.531 9.808 10.909 1.00 91.94 87 GLU A CA 1
ATOM 671 C C . GLU A 1 87 ? -3.610 9.428 11.935 1.00 91.94 87 GLU A C 1
ATOM 673 O O . GLU A 1 87 ? -4.751 9.116 11.594 1.00 91.94 87 GLU A O 1
ATOM 678 N N . GLY A 1 88 ? -3.246 9.443 13.221 1.00 95.31 88 GLY A N 1
ATOM 679 C CA . GLY A 1 88 ? -4.185 9.215 14.325 1.00 95.31 88 GLY A CA 1
ATOM 680 C C . GLY A 1 88 ? -4.988 7.908 14.217 1.00 95.31 88 GLY A C 1
ATOM 681 O O . GLY A 1 88 ? -4.424 6.822 14.051 1.00 95.31 88 GLY A O 1
ATOM 682 N N . THR A 1 89 ? -6.312 8.013 14.374 1.00 97.12 89 THR A N 1
ATOM 683 C CA . THR A 1 89 ? -7.260 6.916 14.108 1.00 97.12 89 THR A CA 1
ATOM 684 C C . THR A 1 89 ? -8.001 7.238 12.813 1.00 97.12 89 THR A C 1
ATOM 686 O O . THR A 1 89 ? -8.963 8.004 12.868 1.00 97.12 89 THR A O 1
ATOM 689 N N . PRO A 1 90 ? -7.568 6.696 11.664 1.00 97.38 90 PRO A N 1
ATOM 690 C CA . PRO A 1 90 ? -8.180 7.027 10.389 1.00 97.38 90 PRO A CA 1
ATOM 691 C C . PRO A 1 90 ? -9.613 6.500 10.327 1.00 97.38 90 PRO A C 1
ATOM 693 O O . PRO A 1 90 ? -9.967 5.489 10.948 1.00 97.38 90 PRO A O 1
ATOM 696 N N . SER A 1 91 ? -10.441 7.190 9.557 1.00 97.31 91 SER A N 1
ATOM 697 C CA . SER A 1 91 ? -11.754 6.714 9.149 1.00 97.31 91 SER A CA 1
ATOM 698 C C . SER A 1 91 ? -11.630 5.508 8.215 1.00 97.31 91 SER A C 1
ATOM 700 O O . SER A 1 91 ? -10.602 5.278 7.573 1.00 97.31 91 SER A O 1
ATOM 702 N N . GLU A 1 92 ? -12.704 4.728 8.096 1.00 96.94 92 GLU A N 1
ATOM 703 C CA . GLU A 1 92 ? -12.737 3.623 7.133 1.00 96.94 92 GLU A CA 1
ATOM 704 C C . GLU A 1 92 ? -12.516 4.105 5.695 1.00 96.94 92 GLU A C 1
ATOM 706 O O . GLU A 1 92 ? -11.867 3.429 4.903 1.00 96.94 92 GLU A O 1
ATOM 711 N N . SER A 1 93 ? -13.047 5.282 5.353 1.00 97.06 93 SER A N 1
ATOM 712 C CA . SER A 1 93 ? -12.906 5.856 4.015 1.00 97.06 93 SER A CA 1
ATOM 713 C C . SER A 1 93 ? -11.459 6.231 3.704 1.00 97.06 93 SER A C 1
ATOM 715 O O . SER A 1 93 ? -11.003 5.960 2.596 1.00 97.06 93 SER A O 1
ATOM 717 N N . GLU A 1 94 ? -10.719 6.774 4.675 1.00 97.94 94 GLU A N 1
ATOM 718 C CA . GLU A 1 94 ? -9.283 7.042 4.523 1.00 97.94 94 GLU A CA 1
ATOM 719 C C . GLU A 1 94 ? -8.489 5.750 4.311 1.00 97.94 94 GLU A C 1
ATOM 721 O O . GLU A 1 94 ? -7.659 5.685 3.406 1.00 97.94 94 GLU A O 1
ATOM 726 N N . ILE A 1 95 ? -8.789 4.693 5.078 1.00 98.00 95 ILE A N 1
ATOM 727 C CA . ILE A 1 95 ? -8.144 3.382 4.903 1.00 98.00 95 ILE A CA 1
ATOM 728 C C . ILE A 1 95 ? -8.433 2.818 3.509 1.00 98.00 95 ILE A C 1
ATOM 730 O O . ILE A 1 95 ? -7.501 2.420 2.808 1.00 98.00 95 ILE A O 1
ATOM 734 N N . ARG A 1 96 ? -9.704 2.810 3.084 1.00 97.56 96 ARG A N 1
ATOM 735 C CA . ARG A 1 96 ? -10.097 2.287 1.767 1.00 97.56 96 ARG A CA 1
ATOM 736 C C . ARG A 1 96 ? -9.417 3.047 0.636 1.00 97.56 96 ARG A C 1
ATOM 738 O O . ARG A 1 96 ? -8.948 2.416 -0.306 1.00 97.56 96 ARG A O 1
ATOM 745 N N . LEU A 1 97 ? -9.350 4.376 0.721 1.00 97.75 97 LEU A N 1
ATOM 746 C CA . LEU A 1 97 ? -8.711 5.198 -0.304 1.00 97.75 97 LEU A CA 1
ATOM 747 C C . LEU A 1 97 ? -7.202 4.935 -0.373 1.00 97.75 97 LEU A C 1
ATOM 749 O O . LEU A 1 97 ? -6.684 4.693 -1.460 1.00 97.75 97 LEU A O 1
ATOM 753 N N . ALA A 1 98 ? -6.519 4.911 0.774 1.00 97.75 98 ALA A N 1
ATOM 754 C CA . ALA A 1 98 ? -5.082 4.651 0.839 1.00 97.75 98 ALA A CA 1
ATOM 755 C C . ALA A 1 98 ? -4.723 3.253 0.300 1.00 97.75 98 ALA A C 1
ATOM 757 O O . ALA A 1 98 ? -3.803 3.098 -0.503 1.00 97.75 98 ALA A O 1
ATOM 758 N N . GLN A 1 99 ? -5.480 2.222 0.687 1.00 98.00 99 GLN A N 1
ATOM 759 C CA . GLN A 1 99 ? -5.261 0.862 0.192 1.00 98.00 99 GLN A CA 1
ATOM 760 C C . GLN A 1 99 ? -5.594 0.730 -1.299 1.00 98.00 99 GLN A C 1
ATOM 762 O O . GLN A 1 99 ? -4.821 0.118 -2.033 1.00 98.00 99 GLN A O 1
ATOM 767 N N . ALA A 1 100 ? -6.697 1.322 -1.771 1.00 97.81 100 ALA A N 1
ATOM 768 C CA . ALA A 1 100 ? -7.070 1.295 -3.186 1.00 97.81 100 ALA A CA 1
ATOM 769 C C . ALA A 1 100 ? -6.038 2.008 -4.070 1.00 97.81 100 ALA A C 1
ATOM 771 O O . ALA A 1 100 ? -5.697 1.494 -5.133 1.00 97.81 100 ALA A O 1
ATOM 772 N N . GLN A 1 101 ? -5.502 3.145 -3.613 1.00 98.06 101 GLN A N 1
ATOM 773 C CA . GLN A 1 101 ? -4.401 3.836 -4.281 1.00 98.06 101 GLN A CA 1
ATOM 774 C C . GLN A 1 101 ? -3.193 2.908 -4.441 1.00 98.06 101 GLN A C 1
ATOM 776 O O . GLN A 1 101 ? -2.668 2.760 -5.543 1.00 98.06 101 GLN A O 1
ATOM 781 N N . LEU A 1 102 ? -2.771 2.262 -3.351 1.00 97.44 102 LEU A N 1
ATOM 782 C CA . LEU A 1 102 ? -1.590 1.405 -3.358 1.00 97.44 102 LEU A CA 1
ATOM 783 C C . LEU A 1 102 ? -1.781 0.162 -4.238 1.00 97.44 102 LEU A C 1
ATOM 785 O O . LEU A 1 102 ? -0.880 -0.199 -4.991 1.00 97.44 102 LEU A O 1
ATOM 789 N N . VAL A 1 103 ? -2.960 -0.464 -4.188 1.00 97.50 103 VAL A N 1
ATOM 790 C CA . VAL A 1 103 ? -3.309 -1.597 -5.059 1.00 97.50 103 VAL A CA 1
ATOM 791 C C . VAL A 1 103 ? -3.287 -1.179 -6.528 1.00 97.50 103 VAL A C 1
ATOM 793 O O . VAL A 1 103 ? -2.620 -1.836 -7.323 1.00 97.50 103 VAL A O 1
ATOM 796 N N . GLY A 1 104 ? -3.957 -0.080 -6.884 1.00 97.25 104 GLY A N 1
ATOM 797 C CA . GLY A 1 104 ? -4.027 0.387 -8.270 1.00 97.25 104 GLY A CA 1
ATOM 798 C C . GLY A 1 104 ? -2.664 0.796 -8.830 1.00 97.25 104 GLY A C 1
ATOM 799 O O . GLY A 1 104 ? -2.337 0.462 -9.968 1.00 97.25 104 GLY A O 1
ATOM 800 N N . TRP A 1 105 ? -1.828 1.457 -8.024 1.00 97.25 105 TRP A N 1
ATOM 801 C CA . TRP A 1 105 ? -0.466 1.804 -8.430 1.00 97.25 105 TRP A CA 1
ATOM 802 C C . TRP A 1 105 ? 0.387 0.551 -8.686 1.00 97.25 105 TRP A C 1
ATOM 804 O O . TRP A 1 105 ? 1.044 0.454 -9.721 1.00 97.25 105 TRP A O 1
ATOM 814 N N . LEU A 1 106 ? 0.322 -0.452 -7.799 1.00 96.75 106 LEU A N 1
ATOM 815 C CA . LEU A 1 106 ? 1.049 -1.717 -7.972 1.00 96.75 106 LEU A CA 1
ATOM 816 C C . LEU A 1 106 ? 0.568 -2.494 -9.202 1.00 96.75 106 LEU A C 1
ATOM 818 O O . LEU A 1 106 ? 1.388 -3.026 -9.947 1.00 96.75 106 LEU A O 1
ATOM 822 N N . GLU A 1 107 ? -0.742 -2.551 -9.443 1.00 96.19 107 GLU A N 1
ATOM 823 C CA . GLU A 1 107 ? -1.292 -3.138 -10.666 1.00 96.19 107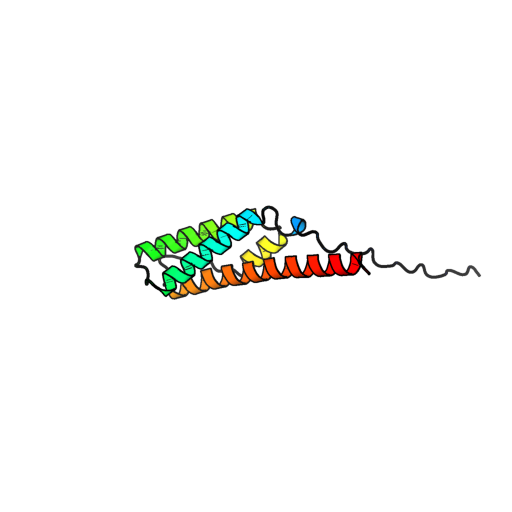 GLU A CA 1
ATOM 824 C C . GLU A 1 107 ? -0.758 -2.433 -11.912 1.00 96.19 107 GLU A C 1
ATOM 826 O O . GLU A 1 107 ? -0.315 -3.103 -12.843 1.00 96.19 107 GLU A O 1
ATOM 831 N N . GLY A 1 108 ? -0.769 -1.097 -11.933 1.00 95.69 108 GLY A N 1
ATOM 832 C CA . GLY A 1 108 ? -0.231 -0.306 -13.039 1.00 95.69 108 GLY A CA 1
ATOM 833 C C . GLY A 1 108 ? 1.247 -0.597 -13.297 1.00 95.69 108 GLY A C 1
ATOM 834 O O . GLY A 1 108 ? 1.631 -0.849 -14.440 1.00 95.69 108 GLY A O 1
ATOM 835 N N . LEU A 1 109 ? 2.054 -0.658 -12.233 1.00 95.25 109 LEU A N 1
ATOM 836 C CA . LEU A 1 109 ? 3.472 -1.008 -12.311 1.00 95.25 109 LEU A CA 1
ATOM 837 C C . LEU A 1 109 ? 3.680 -2.388 -12.950 1.00 95.25 109 LEU A C 1
ATOM 839 O O . LEU A 1 109 ? 4.446 -2.522 -13.906 1.00 95.25 109 LEU A O 1
ATOM 843 N N . PHE A 1 110 ? 2.988 -3.421 -12.458 1.00 94.00 110 PHE A N 1
ATOM 844 C CA . PHE A 1 110 ? 3.149 -4.772 -12.996 1.00 94.00 110 PHE A CA 1
ATOM 845 C C . PHE A 1 110 ? 2.668 -4.879 -14.445 1.00 94.00 110 PHE A C 1
ATOM 847 O O . PHE A 1 110 ? 3.364 -5.489 -15.256 1.00 94.00 110 PHE A O 1
ATOM 854 N N . HIS A 1 111 ? 1.538 -4.260 -14.801 1.00 93.62 111 HIS A N 1
ATOM 855 C CA . HIS A 1 111 ? 1.078 -4.221 -16.191 1.00 93.62 111 HIS A CA 1
ATOM 856 C C . HIS A 1 111 ? 2.086 -3.513 -17.107 1.00 93.62 111 HIS A C 1
ATOM 858 O O . HIS A 1 111 ? 2.367 -4.018 -18.194 1.00 93.62 111 HIS A O 1
ATOM 864 N N . GLY A 1 112 ? 2.674 -2.396 -16.664 1.00 91.94 112 GLY A N 1
ATOM 865 C CA . GLY A 1 112 ? 3.710 -1.675 -17.408 1.00 91.94 112 GLY A CA 1
ATOM 866 C C . GLY A 1 112 ? 4.951 -2.531 -17.672 1.00 91.94 112 GLY A C 1
ATOM 867 O O . GLY A 1 112 ? 5.421 -2.599 -18.808 1.00 91.94 112 GLY A O 1
ATOM 868 N N . ILE A 1 113 ? 5.424 -3.263 -16.656 1.00 91.31 113 ILE A N 1
ATOM 869 C CA . ILE A 1 113 ? 6.552 -4.198 -16.795 1.00 91.31 113 ILE A CA 1
ATOM 870 C C . ILE A 1 113 ? 6.224 -5.304 -17.811 1.00 91.31 113 ILE A C 1
ATOM 872 O O . ILE A 1 113 ? 7.032 -5.581 -18.696 1.00 91.31 113 ILE A O 1
ATOM 876 N N . GLN A 1 114 ? 5.037 -5.920 -17.735 1.00 90.62 114 GLN A N 1
ATOM 877 C CA . GLN A 1 114 ? 4.648 -6.973 -18.686 1.00 90.62 114 GLN A CA 1
ATOM 878 C C . GLN A 1 114 ? 4.517 -6.446 -20.12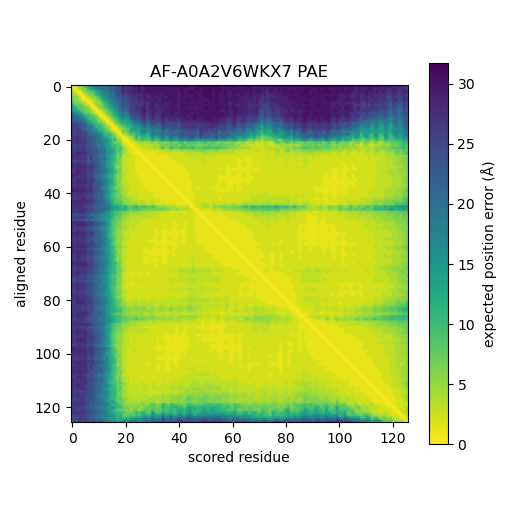2 1.00 90.62 114 GLN A C 1
ATOM 880 O O . GLN A 1 114 ? 4.947 -7.115 -21.062 1.00 90.62 114 GLN A O 1
ATOM 885 N N . ALA A 1 115 ? 3.963 -5.244 -20.302 1.00 90.69 115 ALA A N 1
ATOM 886 C CA . ALA A 1 115 ? 3.838 -4.613 -21.613 1.00 90.69 115 ALA A CA 1
ATOM 887 C C . ALA A 1 115 ? 5.212 -4.340 -22.249 1.00 90.69 115 ALA A C 1
ATOM 889 O O . ALA A 1 115 ? 5.410 -4.630 -23.431 1.00 90.69 115 ALA A O 1
ATOM 890 N N . ALA A 1 116 ? 6.176 -3.848 -21.462 1.00 89.12 116 ALA A N 1
ATOM 891 C CA . ALA A 1 116 ? 7.544 -3.618 -21.920 1.00 89.12 116 ALA A CA 1
ATOM 892 C C . ALA A 1 116 ? 8.243 -4.924 -22.340 1.00 89.12 116 ALA A C 1
ATOM 894 O O . ALA A 1 116 ? 8.814 -4.992 -23.430 1.00 89.12 116 ALA A O 1
ATOM 895 N N . LEU A 1 117 ? 8.135 -5.983 -21.528 1.00 88.12 117 LEU A N 1
ATOM 896 C CA . LEU A 1 117 ? 8.707 -7.300 -21.843 1.00 88.12 117 LEU A CA 1
ATOM 897 C C . LEU A 1 117 ? 8.095 -7.911 -23.110 1.00 88.12 117 LEU A C 1
ATOM 899 O O . LEU A 1 117 ? 8.801 -8.487 -23.939 1.00 88.12 117 LEU A O 1
ATOM 903 N N . TRP A 1 118 ? 6.781 -7.771 -23.301 1.00 88.69 118 TRP A N 1
ATOM 904 C CA . TRP A 1 118 ? 6.134 -8.251 -24.519 1.00 88.69 118 TRP A CA 1
ATOM 905 C C . TRP A 1 118 ? 6.627 -7.485 -25.757 1.00 88.69 118 TRP A C 1
ATOM 907 O O . TRP A 1 118 ? 6.959 -8.107 -26.769 1.00 88.69 118 TRP A O 1
ATOM 917 N N . ALA A 1 119 ? 6.754 -6.158 -25.680 1.00 88.00 119 ALA A N 1
ATOM 918 C CA . ALA A 1 119 ? 7.293 -5.360 -26.780 1.00 88.00 119 ALA A CA 1
ATOM 919 C C . ALA A 1 119 ? 8.719 -5.799 -27.172 1.00 88.00 119 ALA A C 1
ATOM 921 O O . ALA A 1 119 ? 8.995 -5.979 -28.360 1.00 88.00 119 ALA A O 1
ATOM 922 N N . GLN A 1 120 ? 9.585 -6.065 -26.186 1.00 85.81 120 GLN A N 1
ATOM 923 C CA . GLN A 1 120 ? 10.932 -6.603 -26.417 1.00 85.81 120 GLN A CA 1
ATOM 924 C C . GLN A 1 120 ? 10.891 -7.971 -27.120 1.00 85.81 120 GLN A C 1
ATOM 926 O O . GLN A 1 120 ? 11.584 -8.178 -28.116 1.00 85.81 120 GLN A O 1
ATOM 931 N N . HIS A 1 121 ? 10.040 -8.898 -26.661 1.00 86.25 121 HIS A N 1
ATOM 932 C CA . HIS A 1 121 ? 9.888 -10.213 -27.296 1.00 86.25 121 HIS A CA 1
ATOM 933 C C . HIS A 1 121 ? 9.401 -10.136 -28.749 1.00 86.25 121 HIS A C 1
ATOM 935 O O . HIS A 1 121 ? 9.801 -10.967 -29.563 1.00 86.25 121 HIS A O 1
ATOM 941 N N . MET A 1 122 ? 8.537 -9.176 -29.087 1.00 88.69 122 MET A N 1
ATOM 942 C CA . MET A 1 122 ? 8.071 -8.981 -30.464 1.00 88.69 122 MET A CA 1
ATOM 943 C C . MET A 1 122 ? 9.179 -8.431 -31.367 1.00 88.69 122 MET A C 1
ATOM 945 O O . MET A 1 122 ? 9.328 -8.912 -32.485 1.00 88.69 122 MET A O 1
ATOM 949 N N . GLN A 1 123 ? 9.981 -7.478 -30.878 1.00 86.19 123 GLN A N 1
ATOM 950 C CA . GLN A 1 123 ? 11.128 -6.930 -31.615 1.00 86.19 123 GLN A CA 1
ATOM 951 C C . GLN A 1 123 ? 12.229 -7.970 -31.841 1.00 86.19 123 GLN A C 1
ATOM 953 O O . GLN A 1 123 ? 12.808 -8.009 -32.914 1.00 86.19 123 GLN A O 1
ATOM 958 N N . ALA A 1 124 ? 12.483 -8.849 -30.867 1.00 81.25 124 ALA A N 1
ATOM 959 C CA . ALA A 1 124 ? 13.474 -9.920 -30.994 1.00 81.25 124 ALA A CA 1
ATOM 960 C C . ALA A 1 124 ? 13.057 -11.047 -31.964 1.00 81.25 124 ALA A C 1
ATOM 962 O O . ALA A 1 124 ? 13.870 -11.909 -32.292 1.00 81.25 124 ALA A O 1
ATOM 963 N N . ARG A 1 125 ? 11.782 -11.080 -32.378 1.00 73.50 125 ARG A N 1
ATOM 964 C CA . ARG A 1 125 ? 11.225 -12.056 -33.331 1.00 73.50 125 ARG A CA 1
ATOM 965 C C . ARG A 1 125 ? 10.997 -11.480 -34.734 1.00 73.50 125 ARG A C 1
ATOM 967 O O . ARG A 1 125 ? 10.653 -12.260 -35.621 1.00 73.50 125 ARG A O 1
ATOM 974 N N . ALA A 1 126 ? 11.115 -10.163 -34.901 1.00 62.25 126 ALA A N 1
ATOM 975 C CA . ALA A 1 126 ? 11.000 -9.456 -36.177 1.00 62.25 126 ALA A CA 1
ATOM 976 C C . ALA A 1 126 ? 12.369 -9.355 -36.861 1.00 62.25 126 ALA A C 1
ATOM 978 O O . ALA A 1 126 ? 12.385 -9.405 -38.110 1.00 62.25 126 ALA A O 1
#

Sequence (126 aa):
MSNDEPEIIMPRQASAPESGEFVAQPAKLLRIAAMIRELLDEVRQSSPDDAGRKRLREIYGKALATLKEGLSPDLQKELETLTIPLEGTPSESEIRLAQAQLVGWLEGLFHGIQAALWAQHMQARA

Radius of gyration: 21.13 Å; Cα contacts (8 Å, |Δi|>4): 77; chains: 1; bounding box: 56×34×67 Å